Protein AF-A0A7W1ANZ7-F1 (afdb_monomer_lite)

Sequence (53 aa):
MISLDETPISDIDTLQRLLAADASARTLPLVVVRRNRVLTLPVTPRESPAGAR

pLDDT: mean 86.26, std 12.41, range [49.25, 96.56]

Structure (mmCIF, N/CA/C/O backbone):
data_AF-A0A7W1ANZ7-F1
#
_entry.id   AF-A0A7W1ANZ7-F1
#
loop_
_atom_site.group_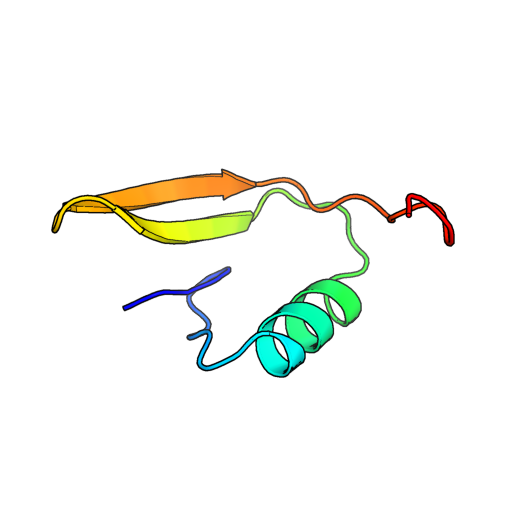PDB
_atom_site.id
_atom_site.type_symbol
_atom_site.label_atom_id
_atom_site.label_alt_id
_atom_site.label_comp_id
_atom_site.label_asym_id
_atom_site.label_entity_id
_atom_site.label_seq_id
_atom_site.pdbx_PDB_ins_code
_atom_site.Cartn_x
_atom_site.Cartn_y
_atom_site.Cartn_z
_atom_site.occupancy
_atom_site.B_iso_or_equiv
_atom_site.auth_seq_id
_atom_site.auth_comp_id
_atom_site.auth_asym_id
_atom_site.auth_atom_id
_atom_site.pdbx_PDB_model_num
ATOM 1 N N . MET A 1 1 ? -3.585 0.877 12.553 1.00 80.19 1 MET A N 1
ATOM 2 C CA . MET A 1 1 ? -2.410 0.503 11.743 1.00 80.19 1 MET A CA 1
ATOM 3 C C . MET A 1 1 ? -2.826 0.552 10.282 1.00 80.19 1 MET A C 1
ATOM 5 O O . MET A 1 1 ? -3.928 0.098 9.997 1.00 80.19 1 MET A O 1
ATOM 9 N N . ILE A 1 2 ? -2.027 1.178 9.414 1.00 93.19 2 ILE A N 1
ATOM 10 C CA . ILE A 1 2 ? -2.260 1.244 7.962 1.00 93.19 2 ILE A CA 1
ATOM 11 C C . ILE A 1 2 ? -1.203 0.357 7.299 1.00 93.19 2 ILE A C 1
ATOM 13 O O . ILE A 1 2 ? -0.037 0.418 7.693 1.00 93.19 2 ILE A O 1
ATOM 17 N N . SER A 1 3 ? -1.596 -0.474 6.338 1.00 95.25 3 SER A N 1
ATOM 18 C CA . SER A 1 3 ? -0.676 -1.350 5.604 1.00 95.25 3 SER A CA 1
ATOM 19 C C . SER A 1 3 ? -1.154 -1.607 4.178 1.00 95.25 3 SER A C 1
ATOM 21 O O . SER A 1 3 ? -2.350 -1.539 3.901 1.00 95.25 3 SER A O 1
ATOM 23 N N . LEU A 1 4 ? -0.216 -1.901 3.282 1.00 93.06 4 LEU A N 1
ATOM 24 C CA . LEU A 1 4 ? -0.460 -2.346 1.912 1.00 93.06 4 LEU A CA 1
ATOM 25 C C . LEU A 1 4 ? 0.245 -3.685 1.727 1.00 93.06 4 LEU A C 1
ATOM 27 O O . LEU A 1 4 ? 1.442 -3.766 1.977 1.00 93.06 4 LEU A O 1
ATOM 31 N N . ASP A 1 5 ? -0.498 -4.711 1.314 1.00 91.19 5 ASP A N 1
ATOM 32 C CA . ASP A 1 5 ? 0.035 -6.069 1.121 1.00 91.19 5 ASP A CA 1
ATOM 33 C C . ASP A 1 5 ? 0.844 -6.549 2.339 1.00 91.19 5 ASP A C 1
ATOM 35 O O . ASP A 1 5 ? 2.028 -6.858 2.254 1.00 91.19 5 ASP A O 1
ATOM 39 N N . GLU A 1 6 ? 0.218 -6.464 3.521 1.00 91.06 6 GLU A N 1
ATOM 40 C CA . GLU A 1 6 ? 0.810 -6.789 4.835 1.00 91.06 6 GLU A CA 1
ATOM 41 C C . GLU A 1 6 ? 1.990 -5.898 5.269 1.00 91.06 6 GLU A C 1
ATOM 43 O O . GLU A 1 6 ? 2.393 -5.931 6.432 1.00 91.06 6 GLU A O 1
ATOM 48 N N . THR A 1 7 ? 2.472 -5.011 4.397 1.00 92.94 7 THR A N 1
ATOM 49 C CA . THR A 1 7 ? 3.582 -4.103 4.682 1.00 92.94 7 THR A CA 1
ATOM 50 C C . THR A 1 7 ? 3.079 -2.828 5.363 1.00 92.94 7 THR A C 1
ATOM 52 O O . THR A 1 7 ? 2.237 -2.120 4.798 1.00 92.94 7 THR A O 1
ATOM 55 N N . PRO A 1 8 ? 3.554 -2.494 6.577 1.00 94.94 8 PRO A N 1
ATOM 56 C CA . PRO A 1 8 ? 3.152 -1.275 7.272 1.00 94.94 8 PRO A CA 1
ATOM 57 C C . PRO A 1 8 ? 3.517 -0.007 6.494 1.00 94.94 8 PRO A C 1
ATOM 59 O O . PRO A 1 8 ? 4.611 0.107 5.948 1.00 94.94 8 PRO A O 1
ATOM 62 N N . ILE A 1 9 ? 2.613 0.974 6.504 1.00 94.31 9 ILE A N 1
ATOM 63 C CA . ILE A 1 9 ? 2.838 2.299 5.917 1.00 94.31 9 ILE A CA 1
ATOM 64 C C . ILE A 1 9 ? 2.954 3.314 7.056 1.00 94.31 9 ILE A C 1
ATOM 66 O O . ILE A 1 9 ? 1.976 3.570 7.762 1.00 94.31 9 ILE A O 1
ATOM 70 N N . SER A 1 10 ? 4.144 3.890 7.233 1.00 93.12 10 SER A N 1
ATOM 71 C CA . SER A 1 10 ? 4.423 4.934 8.232 1.00 93.12 10 SER A CA 1
ATOM 72 C C . SER A 1 10 ? 4.157 6.350 7.723 1.00 93.12 10 SER A C 1
ATOM 74 O O . SER A 1 10 ? 3.793 7.226 8.504 1.00 93.12 10 SER A O 1
ATOM 76 N N . ASP A 1 11 ? 4.328 6.572 6.421 1.00 93.38 11 ASP A N 1
ATOM 77 C CA . ASP A 1 11 ? 4.316 7.885 5.779 1.00 93.38 11 ASP A CA 1
ATOM 78 C C . ASP A 1 11 ? 4.054 7.764 4.267 1.00 93.38 11 ASP A C 1
ATOM 80 O O . ASP A 1 11 ? 3.973 6.667 3.701 1.00 93.38 11 ASP A O 1
ATOM 84 N N . ILE A 1 12 ? 3.875 8.915 3.612 1.00 90.75 12 ILE A N 1
ATOM 85 C CA . ILE A 1 12 ? 3.559 8.981 2.182 1.00 90.75 12 ILE A CA 1
ATOM 86 C C . ILE A 1 12 ? 4.720 8.509 1.297 1.00 90.75 12 ILE A C 1
ATOM 88 O O . ILE A 1 12 ? 4.472 7.881 0.269 1.00 90.75 12 ILE A O 1
ATOM 92 N N . ASP A 1 13 ? 5.966 8.740 1.708 1.00 92.81 13 ASP A N 1
ATOM 93 C CA . ASP A 1 13 ? 7.151 8.353 0.937 1.00 92.81 13 ASP A CA 1
ATOM 94 C C . ASP A 1 13 ? 7.309 6.828 0.912 1.00 92.81 13 ASP A C 1
ATOM 96 O O . ASP A 1 13 ? 7.604 6.237 -0.128 1.00 92.81 13 ASP A O 1
ATOM 100 N N . THR A 1 14 ? 7.052 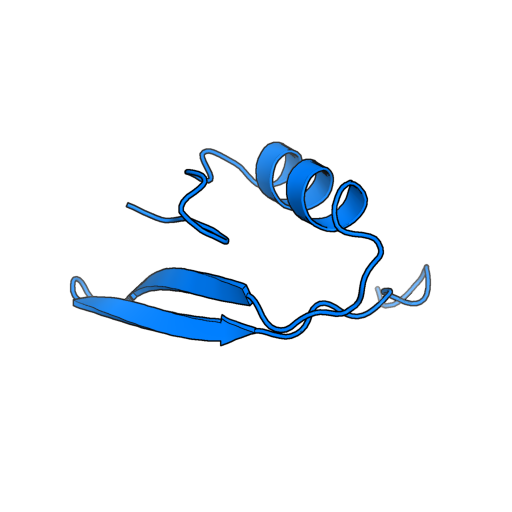6.169 2.042 1.00 92.25 14 THR A N 1
ATOM 101 C CA . THR A 1 14 ? 7.023 4.709 2.168 1.00 92.25 14 THR A CA 1
ATOM 102 C C . THR A 1 14 ? 5.945 4.118 1.268 1.00 92.25 14 THR A C 1
ATOM 104 O O . THR A 1 14 ? 6.226 3.192 0.509 1.00 92.25 14 THR A O 1
ATOM 107 N N . LEU A 1 15 ? 4.734 4.689 1.272 1.00 90.44 15 LEU A N 1
ATOM 108 C CA . LEU A 1 15 ? 3.663 4.263 0.367 1.00 90.44 15 LEU A CA 1
ATOM 109 C C . LEU A 1 15 ? 4.087 4.376 -1.104 1.00 90.44 15 LEU A C 1
ATOM 111 O O . LEU A 1 15 ? 3.9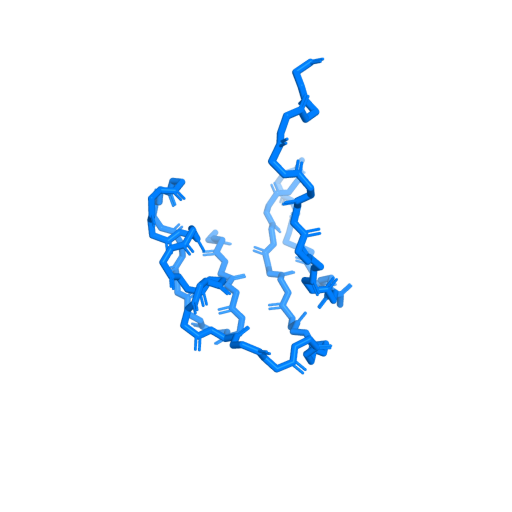08 3.429 -1.866 1.00 90.44 15 LEU A O 1
ATOM 115 N N . GLN A 1 16 ? 4.669 5.508 -1.505 1.00 89.19 16 GLN A N 1
ATOM 116 C CA . GLN A 1 16 ? 5.128 5.712 -2.880 1.00 89.19 16 GLN A CA 1
ATOM 117 C C . GLN A 1 16 ? 6.207 4.703 -3.283 1.00 89.19 16 GLN A C 1
ATOM 119 O O . GLN A 1 16 ? 6.147 4.163 -4.385 1.00 89.19 16 GLN A O 1
ATOM 124 N N . ARG A 1 17 ? 7.159 4.402 -2.392 1.00 89.56 17 ARG A N 1
ATOM 125 C CA . ARG A 1 17 ? 8.198 3.389 -2.638 1.00 89.56 17 ARG A CA 1
ATOM 126 C C . ARG A 1 17 ? 7.611 1.992 -2.816 1.00 89.56 17 ARG A C 1
ATOM 128 O O . ARG A 1 17 ? 8.030 1.291 -3.730 1.00 89.56 17 ARG A O 1
ATOM 135 N N . LEU A 1 18 ? 6.642 1.603 -1.986 1.00 89.44 18 LEU A N 1
ATOM 136 C CA . LEU A 1 18 ? 5.969 0.304 -2.101 1.00 89.44 18 LEU A CA 1
ATOM 137 C C . LEU A 1 18 ? 5.205 0.183 -3.423 1.00 89.44 18 LEU A C 1
ATOM 139 O O . LEU A 1 18 ? 5.331 -0.822 -4.115 1.00 89.44 18 LEU A O 1
ATOM 143 N N . LEU A 1 19 ? 4.476 1.232 -3.811 1.00 87.75 19 LEU A N 1
ATOM 144 C CA . LEU A 1 19 ? 3.755 1.270 -5.084 1.00 87.75 19 LEU A CA 1
ATOM 145 C C . LEU A 1 19 ? 4.697 1.288 -6.298 1.00 87.75 19 LEU A C 1
ATOM 147 O O . LEU A 1 19 ? 4.363 0.712 -7.324 1.00 87.75 19 LEU A O 1
ATOM 151 N N . ALA A 1 20 ? 5.866 1.926 -6.191 1.00 85.25 20 ALA A N 1
ATOM 152 C CA . ALA A 1 20 ? 6.867 1.946 -7.258 1.00 85.25 20 ALA A CA 1
ATOM 153 C C . ALA A 1 20 ? 7.612 0.609 -7.404 1.00 85.25 20 ALA A C 1
ATOM 155 O O . ALA A 1 20 ? 8.002 0.242 -8.510 1.00 85.25 20 ALA A O 1
ATOM 156 N N . ALA A 1 21 ? 7.820 -0.114 -6.298 1.00 82.88 21 ALA A N 1
ATOM 157 C CA . ALA A 1 21 ? 8.413 -1.449 -6.319 1.00 82.88 21 ALA A CA 1
ATOM 158 C C . ALA A 1 21 ? 7.467 -2.487 -6.949 1.00 82.88 21 ALA A C 1
ATOM 160 O O . ALA A 1 21 ? 7.926 -3.452 -7.560 1.00 82.88 21 ALA A O 1
ATOM 161 N N . ASP A 1 22 ? 6.155 -2.279 -6.828 1.00 72.38 22 ASP A N 1
ATOM 162 C CA . ASP A 1 22 ? 5.136 -3.165 -7.379 1.00 72.38 22 ASP A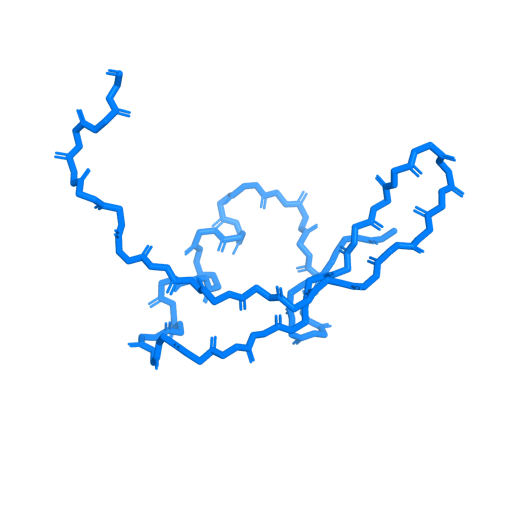 CA 1
ATOM 1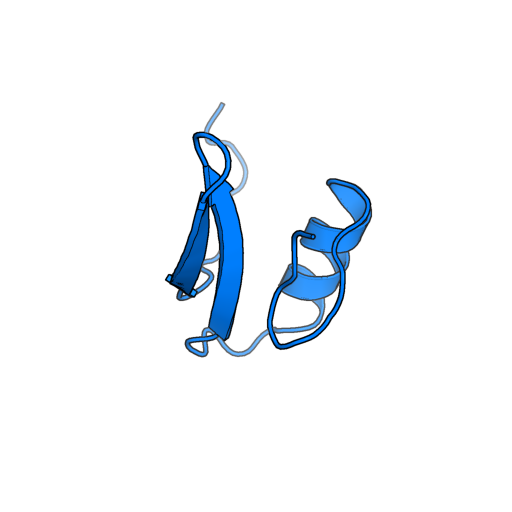63 C C . ASP A 1 22 ? 4.699 -2.725 -8.786 1.00 72.38 22 ASP A C 1
ATOM 165 O O . ASP A 1 22 ? 3.645 -2.128 -9.002 1.00 72.38 22 ASP A O 1
ATOM 169 N N . ALA A 1 23 ? 5.529 -3.048 -9.779 1.00 60.50 23 ALA A N 1
ATOM 170 C CA . ALA A 1 23 ? 5.305 -2.700 -11.185 1.00 60.50 23 ALA A CA 1
ATOM 171 C C . ALA A 1 23 ? 4.122 -3.443 -11.847 1.00 60.50 23 ALA A C 1
ATOM 173 O O . ALA A 1 23 ? 3.873 -3.274 -13.040 1.00 60.50 23 ALA A O 1
ATOM 174 N N . SER A 1 24 ? 3.416 -4.315 -11.119 1.00 63.94 24 SER A N 1
ATOM 175 C CA . SER A 1 24 ? 2.622 -5.383 -11.736 1.00 63.94 24 SER A CA 1
ATOM 176 C C . SER A 1 24 ? 1.125 -5.100 -11.911 1.00 63.94 24 SER A C 1
ATOM 178 O O . SER A 1 24 ? 0.414 -5.964 -12.417 1.00 63.94 24 SER A O 1
ATOM 180 N N . ALA A 1 25 ? 0.618 -3.919 -11.532 1.00 73.81 25 ALA A N 1
ATOM 181 C CA . ALA A 1 25 ? -0.820 -3.591 -11.578 1.00 73.81 25 ALA A CA 1
ATOM 182 C C . ALA A 1 25 ? -1.722 -4.685 -10.954 1.00 73.81 25 ALA A C 1
ATOM 184 O O . ALA A 1 25 ? -2.885 -4.849 -11.334 1.00 73.81 25 ALA A O 1
ATOM 185 N N . ARG A 1 26 ? -1.185 -5.456 -9.998 1.00 85.75 26 ARG A N 1
ATOM 186 C CA . ARG A 1 26 ? -1.918 -6.502 -9.284 1.00 85.75 26 ARG A CA 1
ATOM 187 C C . ARG A 1 26 ? -2.841 -5.889 -8.234 1.00 85.75 26 ARG A C 1
ATOM 189 O O . ARG A 1 26 ? -2.591 -4.798 -7.722 1.00 85.75 26 ARG A O 1
ATOM 196 N N . THR A 1 27 ? -3.921 -6.591 -7.908 1.00 90.25 27 THR A N 1
ATOM 197 C CA . THR A 1 27 ? -4.799 -6.193 -6.804 1.00 90.25 27 THR A CA 1
ATOM 198 C C . THR A 1 27 ? -4.128 -6.522 -5.472 1.00 90.25 27 THR A C 1
ATOM 200 O O . THR A 1 27 ? -3.748 -7.666 -5.238 1.00 90.25 27 THR A O 1
ATOM 203 N N . LEU A 1 28 ? -4.013 -5.520 -4.604 1.00 91.38 28 LEU A N 1
ATOM 204 C CA . LEU A 1 28 ? -3.377 -5.587 -3.292 1.00 91.38 28 LEU A CA 1
ATOM 205 C C . LEU A 1 28 ? -4.402 -5.290 -2.189 1.00 91.38 28 LEU A C 1
ATOM 207 O O . LEU A 1 28 ? -5.280 -4.443 -2.383 1.00 91.38 28 LEU A O 1
ATOM 211 N N . PRO A 1 29 ? -4.310 -5.930 -1.015 1.00 94.12 29 PRO A N 1
ATOM 212 C CA . PRO A 1 29 ? -5.110 -5.545 0.136 1.00 94.12 29 PRO A CA 1
ATOM 213 C C . PRO A 1 29 ? -4.526 -4.283 0.789 1.00 94.12 29 PRO A C 1
ATOM 215 O O . PRO A 1 29 ? -3.371 -4.257 1.211 1.00 94.12 29 PRO A O 1
ATOM 218 N N . LEU A 1 30 ? -5.339 -3.236 0.913 1.00 94.50 30 LEU A N 1
ATOM 219 C CA . LEU A 1 30 ? -5.035 -2.023 1.668 1.00 94.50 30 LEU A CA 1
ATOM 220 C C . LEU A 1 30 ? -5.824 -2.024 2.980 1.00 94.50 30 LEU A C 1
ATOM 222 O O . LEU A 1 30 ? -7.057 -2.004 2.978 1.00 94.50 30 LEU A O 1
ATOM 226 N N . VAL A 1 31 ? -5.118 -1.986 4.105 1.00 96.56 31 VAL A N 1
ATOM 227 C CA . VAL A 1 31 ? -5.707 -1.835 5.436 1.00 96.56 31 VAL A CA 1
ATOM 228 C C . VAL A 1 31 ? -5.676 -0.363 5.830 1.00 96.56 31 VAL A C 1
ATOM 230 O O . VAL A 1 31 ? -4.611 0.248 5.891 1.00 96.56 31 VAL A O 1
ATOM 233 N N . VAL A 1 32 ? -6.838 0.212 6.140 1.00 95.12 32 VAL A N 1
ATOM 234 C CA . VAL A 1 32 ? -6.974 1.606 6.593 1.00 95.12 32 VAL A CA 1
ATOM 235 C C . VAL A 1 32 ? -7.782 1.700 7.878 1.00 95.12 32 VAL A C 1
ATOM 237 O O . VAL A 1 32 ? -8.609 0.841 8.183 1.00 95.12 32 VAL A O 1
ATOM 240 N N . VAL A 1 33 ? -7.589 2.791 8.621 1.00 94.62 33 VAL A N 1
ATOM 241 C CA . VAL A 1 33 ? -8.430 3.134 9.773 1.00 94.62 33 VAL A CA 1
ATOM 242 C C . VAL A 1 33 ? -9.333 4.308 9.406 1.00 94.62 33 VAL A C 1
ATOM 244 O O . VAL A 1 33 ? -8.849 5.391 9.088 1.00 94.62 33 VAL A O 1
ATOM 247 N N . ARG A 1 34 ? -10.656 4.125 9.481 1.00 93.94 34 ARG A N 1
ATOM 248 C CA . ARG A 1 34 ? -11.652 5.183 9.241 1.00 93.94 34 ARG A CA 1
ATOM 249 C C . ARG A 1 34 ? -12.692 5.185 10.352 1.00 93.94 34 ARG A C 1
ATOM 251 O O . ARG A 1 34 ? -13.344 4.173 10.580 1.00 93.94 34 ARG A O 1
ATOM 258 N N . ARG A 1 35 ? -12.884 6.328 11.027 1.00 95.69 35 ARG A N 1
ATOM 259 C CA . ARG A 1 35 ? -13.833 6.468 12.159 1.00 95.69 35 ARG A CA 1
ATOM 260 C C . ARG A 1 35 ? -13.633 5.376 13.225 1.00 95.69 35 ARG A C 1
ATOM 262 O O . ARG A 1 35 ? -14.590 4.735 13.648 1.00 95.69 35 ARG A O 1
ATOM 269 N N . ASN A 1 36 ? -12.375 5.135 13.599 1.00 94.81 36 ASN A N 1
ATOM 270 C CA . ASN A 1 36 ? -11.967 4.091 14.546 1.00 94.81 36 ASN A CA 1
ATOM 271 C C . ASN A 1 36 ? -12.338 2.649 14.135 1.00 94.81 36 ASN A C 1
ATOM 273 O O . ASN A 1 36 ? -12.417 1.760 14.977 1.00 94.81 36 ASN A O 1
ATOM 277 N N . ARG A 1 37 ? -12.581 2.402 12.843 1.00 96.06 37 ARG A N 1
ATOM 278 C CA . ARG A 1 37 ? -12.799 1.064 12.283 1.00 96.06 37 ARG A CA 1
ATOM 279 C C . ARG A 1 37 ? -11.659 0.704 11.349 1.00 96.06 37 ARG A C 1
ATOM 281 O O . ARG A 1 37 ? -11.240 1.542 10.552 1.00 96.06 37 ARG A O 1
ATOM 288 N N . VAL A 1 38 ? -11.197 -0.538 11.440 1.00 96.19 38 VAL A N 1
ATOM 289 C CA . VAL A 1 38 ? -10.247 -1.117 10.490 1.00 96.19 38 VAL A CA 1
ATOM 290 C C . VAL A 1 38 ? -11.032 -1.628 9.286 1.00 96.19 38 VAL A C 1
ATOM 292 O O . VAL A 1 38 ? -12.004 -2.363 9.446 1.00 96.19 38 VAL A O 1
ATOM 295 N N . LEU A 1 39 ? -10.635 -1.203 8.093 1.00 96.31 39 LEU A N 1
ATOM 296 C CA . LEU A 1 39 ? -11.212 -1.630 6.823 1.00 96.31 39 LEU A CA 1
ATOM 297 C C . LEU A 1 39 ? -10.108 -2.267 5.985 1.00 96.31 39 LEU A C 1
ATOM 299 O O . LEU A 1 39 ? -9.015 -1.713 5.915 1.00 96.31 39 LEU A O 1
ATOM 303 N N . THR A 1 40 ? -10.416 -3.385 5.331 1.00 96.19 40 THR A N 1
ATOM 304 C CA . THR A 1 40 ? -9.541 -4.004 4.326 1.00 96.19 40 THR A CA 1
ATOM 305 C C . THR A 1 40 ? -10.17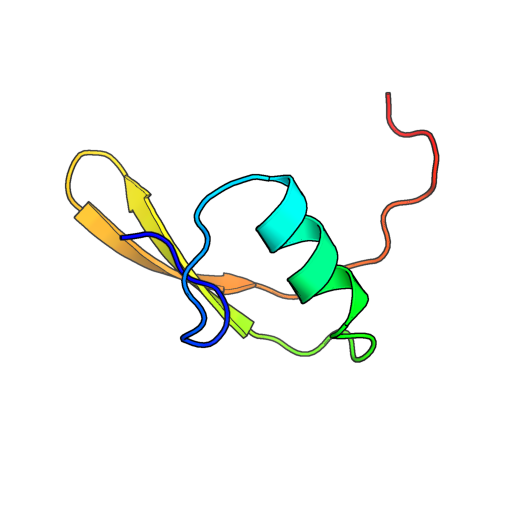9 -3.798 2.961 1.00 96.19 40 THR A C 1
ATOM 307 O O . THR A 1 40 ? -11.330 -4.181 2.757 1.00 96.19 40 THR A O 1
ATOM 310 N N . LEU A 1 41 ? -9.462 -3.143 2.054 1.00 94.94 41 LEU A N 1
ATOM 311 C CA . LEU A 1 41 ? -9.951 -2.738 0.741 1.00 94.94 41 LEU A CA 1
ATOM 312 C C . LEU A 1 41 ? -9.075 -3.368 -0.347 1.00 94.94 41 LEU A C 1
ATOM 314 O O . LEU A 1 41 ? -7.859 -3.212 -0.282 1.00 94.94 41 LEU A O 1
ATOM 318 N N . PRO A 1 42 ? -9.644 -4.036 -1.362 1.00 95.06 42 PRO A N 1
ATOM 319 C CA . PRO A 1 42 ? -8.879 -4.411 -2.542 1.00 95.06 42 PRO A CA 1
ATOM 320 C C . PRO A 1 42 ? -8.583 -3.152 -3.368 1.00 95.06 42 PRO A C 1
ATOM 322 O O . PRO A 1 42 ? -9.501 -2.411 -3.726 1.00 95.06 42 PRO A O 1
ATOM 325 N N . VAL A 1 43 ? -7.312 -2.898 -3.670 1.00 91.62 43 VAL A N 1
ATOM 326 C CA . VAL A 1 43 ? -6.875 -1.767 -4.498 1.00 91.62 43 VAL A CA 1
ATOM 327 C C . VAL A 1 43 ? -6.014 -2.261 -5.649 1.00 91.62 43 VAL A C 1
ATOM 329 O O . VAL A 1 43 ? -5.178 -3.136 -5.470 1.00 91.62 43 VAL A O 1
ATOM 332 N N . THR A 1 44 ? -6.200 -1.690 -6.835 1.00 90.75 44 THR A N 1
ATOM 333 C CA . THR A 1 44 ? -5.352 -1.964 -7.999 1.00 90.75 44 THR A CA 1
ATOM 334 C C . THR A 1 44 ? -4.619 -0.672 -8.348 1.00 90.75 44 THR A C 1
ATOM 336 O O . THR A 1 44 ? -5.261 0.257 -8.850 1.00 90.75 44 THR A O 1
ATOM 339 N N . PRO A 1 45 ? -3.315 -0.560 -8.038 1.00 87.31 45 PRO A N 1
ATOM 340 C CA . PRO A 1 45 ? -2.524 0.611 -8.389 1.00 87.31 45 PRO A CA 1
ATOM 341 C C . PRO A 1 45 ? -2.534 0.850 -9.898 1.00 87.31 45 PRO A C 1
ATOM 343 O O . PRO A 1 45 ? -2.513 -0.087 -10.695 1.00 87.31 45 PRO A O 1
ATOM 346 N N . ARG A 1 46 ? -2.570 2.120 -10.293 1.00 85.31 46 ARG A N 1
ATOM 347 C CA . ARG A 1 46 ? -2.477 2.547 -11.690 1.00 85.31 46 ARG A CA 1
ATOM 348 C C . ARG A 1 46 ? -1.425 3.633 -11.785 1.00 85.31 46 ARG A C 1
ATOM 350 O O . ARG A 1 46 ? -1.308 4.446 -10.867 1.00 85.31 46 ARG A O 1
ATOM 357 N N . GLU A 1 47 ? -0.693 3.655 -12.891 1.00 80.94 47 GLU A N 1
ATOM 358 C CA . GLU A 1 47 ? 0.223 4.753 -13.176 1.00 80.94 47 GLU A CA 1
ATOM 359 C C . GLU A 1 47 ? -0.542 6.077 -13.149 1.00 80.94 47 GLU A C 1
ATOM 361 O O . GLU A 1 47 ? -1.602 6.225 -13.767 1.00 80.94 47 GLU A O 1
ATOM 366 N N . SER A 1 48 ? -0.012 7.033 -12.392 1.00 75.69 48 SER A N 1
ATOM 367 C CA . SER A 1 48 ? -0.525 8.394 -12.407 1.00 75.69 48 SER A CA 1
ATOM 368 C C . SER A 1 48 ? 0.070 9.097 -13.627 1.00 75.69 48 SER A C 1
ATOM 370 O O . SER A 1 48 ? 1.299 9.166 -13.721 1.00 75.69 48 SER A O 1
ATOM 372 N N . PRO A 1 49 ? -0.738 9.619 -14.569 1.00 70.19 49 PRO A N 1
ATOM 373 C CA . PRO A 1 49 ? -0.200 10.465 -15.620 1.00 70.19 49 PRO A CA 1
ATOM 374 C C . PRO A 1 49 ? 0.444 11.676 -14.942 1.00 70.19 49 PRO A C 1
ATOM 376 O O . PRO A 1 49 ? -0.214 12.402 -14.194 1.00 70.19 49 PRO A O 1
ATOM 379 N N . ALA A 1 50 ? 1.747 11.865 -15.144 1.00 60.38 50 ALA A N 1
ATOM 380 C CA . ALA A 1 50 ? 2.475 12.983 -14.563 1.00 60.38 50 ALA A CA 1
ATOM 381 C C . ALA A 1 50 ? 1.763 14.302 -14.924 1.00 60.38 50 ALA A C 1
ATOM 383 O O . ALA A 1 50 ? 1.757 14.697 -16.086 1.00 60.38 50 ALA A O 1
ATOM 384 N N . GLY A 1 51 ? 1.136 14.968 -13.945 1.00 55.56 51 GLY A N 1
ATOM 385 C CA . GLY A 1 51 ? 0.548 16.298 -14.144 1.00 55.56 51 GLY A CA 1
ATOM 386 C C . GLY A 1 51 ? -0.930 16.502 -13.803 1.00 55.56 51 GLY A C 1
ATOM 387 O O . GLY A 1 51 ? -1.433 17.581 -14.098 1.00 55.56 51 GLY A O 1
ATOM 388 N N . ALA A 1 52 ? -1.632 15.567 -13.154 1.00 49.25 52 ALA A N 1
ATOM 389 C CA . ALA A 1 52 ? -2.936 15.878 -12.550 1.00 49.25 52 ALA A CA 1
ATOM 390 C C . ALA A 1 52 ? -2.750 16.712 -11.261 1.00 49.25 52 ALA A C 1
ATOM 392 O O . ALA A 1 52 ? -2.830 16.191 -10.149 1.00 49.25 52 ALA A O 1
ATOM 393 N N . ARG A 1 53 ? -2.397 17.989 -11.433 1.00 49.81 53 ARG A N 1
ATOM 394 C CA . ARG A 1 53 ? -2.551 19.037 -10.417 1.00 49.81 53 ARG A CA 1
ATOM 395 C C . ARG A 1 53 ? -3.932 19.662 -10.535 1.00 49.81 53 ARG A C 1
ATOM 397 O O . ARG A 1 53 ? -4.374 19.858 -11.687 1.00 49.81 53 ARG A O 1
#

Secondary structure (DSSP, 8-state):
--EETTEE--SHHHHHHHHHH-TT---EEEEEEETTEEEEEEE---PPPTT--

Radius of gyration: 11.89 Å; chains: 1; bounding box: 22×26×30 Å

Foldseek 3Di:
DWAKQPHDDPDDVSVVVVLVVCPDQDWIWIWDADPNDTDTDTDGDDDDDPDPD